Protein AF-A0A966ING3-F1 (afdb_monomer)

Solvent-accessible surface area (backbone atoms only — not comparable to full-atom values): 6377 Å² total; per-residue (Å²): 131,86,80,74,71,74,89,75,81,67,55,87,42,89,89,28,26,42,13,32,26,84,93,17,71,35,79,76,38,53,77,70,71,58,54,69,62,31,27,43,47,22,48,73,88,39,77,47,66,75,33,59,51,55,51,51,49,56,41,60,77,47,71,60,98,79,40,70,47,43,36,32,33,29,51,96,93,41,68,48,79,46,80,41,72,64,71,85,76,51,39,66,46,73,38,50,70,67,57,33,51,54,49,60,74,68,104

Mean predicted aligned error: 6.73 Å

Sequence (107 aa):
MESALPAVEDFDQNGLLLKIATNGLSIPDYVKKLQEADILVAIDGQVYRDGPAKLRDMFLSKQGEEAKWLLTLWRDGQVFDIIITMPIESKFGLATEQETEWAMEEF

Secondary structure (DSSP, 8-state):
----PPPP-----TTPPEEEPTT---HHHHHTT--TT-EEEEETTEE--S-HHHHHHHHHHT-STT--EEEEEEETTEEEEEEESS-----EEEPPHHHHHHHHH--

Foldseek 3Di:
DPPPQPDADWDQQVLFWKFQADVQADPVVVVQVDDGRKTFQDKPPHGDRPTPVVLVVVQVVPPDPDDWIWTWIDDPLDIDITIDPHRGSGHIDTDDPVVRVSSVVND

Nearest PDB structures (foldseek):
  3wkm-assembly1_A  TM=6.576E-01  e=8.475E-03  Aquifex aeolicus VF5
  4o06-assembly1_A  TM=5.406E-01  e=7.095E-03  Saccharomyces cerevisiae S288C
  6icf-assembly1_A  TM=5.695E-01  e=1.283E-02  Aquifex aeolicus VF5
  6akq-assembly1_A  TM=6.623E-01  e=6.353E-02  Aquifex aeolicus VF5
  6al0-assembly1_A  TM=5.272E-01  e=3.513E-02  Aquifex aeolicus VF5

Structure (mmCIF, N/CA/C/O backbone):
data_AF-A0A966ING3-F1
#
_entry.id   AF-A0A966ING3-F1
#
loop_
_atom_site.group_PDB
_atom_site.id
_atom_site.type_symbol
_atom_site.label_atom_id
_atom_site.label_alt_id
_atom_site.label_comp_id
_atom_site.label_asym_id
_atom_site.label_entity_id
_atom_site.label_seq_id
_atom_site.pdbx_PDB_ins_code
_atom_site.Cartn_x
_atom_site.Cartn_y
_atom_site.Cartn_z
_atom_site.occupancy
_atom_site.B_iso_or_equiv
_atom_site.auth_seq_id
_atom_site.auth_comp_id
_atom_site.auth_asym_id
_atom_site.auth_atom_id
_atom_site.pdbx_PDB_model_num
ATOM 1 N N . MET A 1 1 ? 1.858 -2.476 28.285 1.00 38.12 1 MET A N 1
ATOM 2 C CA . MET A 1 1 ? 3.066 -2.591 27.447 1.00 38.12 1 MET A CA 1
ATOM 3 C C . MET A 1 1 ? 2.716 -1.924 26.140 1.00 38.12 1 MET A C 1
ATOM 5 O O . MET A 1 1 ? 1.800 -2.394 25.483 1.00 38.12 1 MET A O 1
ATOM 9 N N . GLU A 1 2 ? 3.337 -0.789 25.843 1.00 43.00 2 GLU A N 1
ATOM 10 C CA . GLU A 1 2 ? 3.165 -0.110 24.560 1.00 43.00 2 GLU A CA 1
ATOM 11 C C . GLU A 1 2 ? 3.707 -1.051 23.481 1.00 43.00 2 GLU A C 1
ATOM 13 O O . GLU A 1 2 ? 4.905 -1.342 23.472 1.00 43.00 2 GLU A O 1
ATOM 18 N N . SER A 1 3 ? 2.844 -1.623 22.638 1.00 42.66 3 SER A N 1
ATOM 19 C CA . SER A 1 3 ? 3.319 -2.366 21.473 1.00 42.66 3 SER A CA 1
ATOM 20 C C . SER A 1 3 ? 3.864 -1.336 20.489 1.00 42.66 3 SER A C 1
ATOM 22 O O . SER A 1 3 ? 3.136 -0.803 19.653 1.00 42.66 3 SER A O 1
ATOM 24 N N . ALA A 1 4 ? 5.138 -0.985 20.638 1.00 56.28 4 ALA A N 1
ATOM 25 C CA . ALA A 1 4 ? 5.832 -0.195 19.643 1.00 56.28 4 ALA A CA 1
ATOM 26 C C . ALA A 1 4 ? 5.862 -1.027 18.356 1.00 56.28 4 ALA A C 1
ATOM 28 O O . ALA A 1 4 ? 6.615 -1.996 18.257 1.00 56.28 4 ALA A O 1
ATOM 29 N N . LEU A 1 5 ? 4.992 -0.679 17.403 1.00 56.91 5 LEU A N 1
ATOM 30 C CA . LEU A 1 5 ? 5.038 -1.222 16.049 1.00 56.91 5 LEU A CA 1
ATOM 31 C C . LEU A 1 5 ? 6.483 -1.130 15.534 1.00 56.91 5 LEU A C 1
ATOM 33 O O . LEU A 1 5 ? 7.137 -0.103 15.786 1.00 56.91 5 LEU A O 1
ATOM 37 N N . PRO A 1 6 ? 6.983 -2.159 14.825 1.00 61.81 6 PRO A N 1
ATOM 38 C CA . PRO A 1 6 ? 8.354 -2.179 14.326 1.00 61.81 6 PRO A CA 1
ATOM 39 C C . PRO A 1 6 ? 8.665 -0.903 13.535 1.00 61.81 6 PRO A C 1
ATOM 41 O O . PRO A 1 6 ? 7.770 -0.281 12.959 1.00 61.81 6 PRO A O 1
ATOM 44 N N . ALA A 1 7 ? 9.926 -0.469 13.546 1.00 65.75 7 ALA A N 1
ATOM 45 C CA . ALA A 1 7 ? 10.350 0.693 12.768 1.00 65.75 7 ALA A CA 1
ATOM 46 C C . ALA A 1 7 ? 9.982 0.485 11.287 1.00 65.75 7 ALA A C 1
ATOM 48 O O . ALA A 1 7 ? 10.267 -0.572 10.723 1.00 65.75 7 ALA A O 1
ATOM 49 N N . VAL A 1 8 ? 9.313 1.476 10.694 1.00 72.06 8 VAL A N 1
ATOM 50 C CA . VAL A 1 8 ? 8.974 1.483 9.267 1.00 72.06 8 VAL A CA 1
ATOM 51 C C . VAL A 1 8 ? 10.110 2.185 8.537 1.00 72.06 8 VAL A C 1
ATOM 53 O O . VAL A 1 8 ? 10.495 3.286 8.926 1.00 72.06 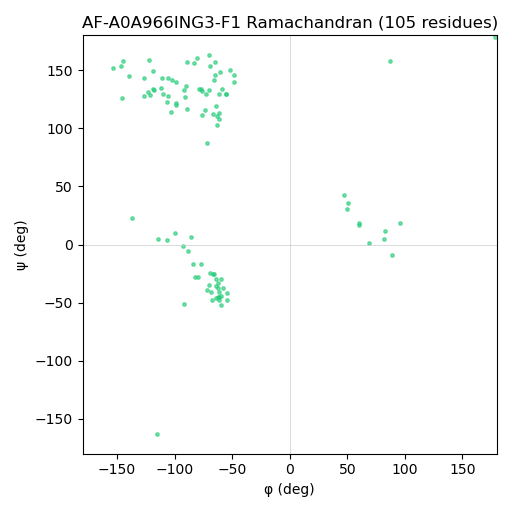8 VAL A O 1
ATOM 56 N N . GLU A 1 9 ? 10.663 1.535 7.516 1.00 75.25 9 GLU A N 1
ATOM 57 C CA . GLU A 1 9 ? 11.601 2.180 6.600 1.00 75.25 9 GLU A CA 1
ATOM 58 C C . GLU A 1 9 ? 10.811 3.126 5.700 1.00 75.25 9 GLU A C 1
ATOM 60 O O . GLU A 1 9 ? 9.937 2.680 4.959 1.00 75.25 9 GLU A O 1
ATOM 65 N N . ASP A 1 10 ? 11.084 4.425 5.814 1.00 81.81 10 ASP A N 1
ATOM 66 C CA . ASP A 1 10 ? 10.454 5.446 4.982 1.00 81.81 10 ASP A CA 1
ATOM 67 C C . ASP A 1 10 ? 11.267 5.695 3.713 1.00 81.81 10 ASP A C 1
ATOM 69 O O . ASP A 1 10 ? 12.498 5.773 3.758 1.00 81.81 10 ASP A O 1
ATOM 73 N N . PHE A 1 11 ? 10.577 5.808 2.582 1.00 83.06 11 PHE A N 1
ATOM 74 C CA . PHE A 1 11 ? 11.193 6.001 1.274 1.00 83.06 11 PHE A CA 1
ATOM 75 C C . PHE A 1 11 ? 10.254 6.728 0.309 1.00 83.06 11 PHE A C 1
ATOM 77 O O . PHE A 1 11 ? 9.030 6.618 0.403 1.00 83.06 11 PHE A O 1
ATOM 84 N N . ASP A 1 12 ? 10.845 7.450 -0.647 1.00 78.25 12 ASP A N 1
ATOM 85 C CA . ASP A 1 12 ? 10.103 8.050 -1.756 1.00 78.25 12 ASP A CA 1
ATOM 86 C C . ASP A 1 12 ? 9.609 6.949 -2.700 1.00 78.25 12 ASP A C 1
ATOM 88 O O . ASP A 1 12 ? 10.352 6.042 -3.086 1.00 78.25 12 ASP A O 1
ATOM 92 N N . GLN A 1 13 ? 8.338 7.039 -3.072 1.00 83.00 13 GLN A N 1
ATOM 93 C CA . GLN A 1 13 ? 7.710 6.128 -4.008 1.00 83.00 13 GLN A CA 1
ATOM 94 C C . GLN A 1 13 ? 8.091 6.412 -5.468 1.00 83.00 13 GLN A C 1
ATOM 96 O O . GLN A 1 13 ? 7.894 5.541 -6.307 1.00 83.00 13 GLN A O 1
ATOM 101 N N . ASN A 1 14 ? 8.639 7.588 -5.801 1.00 84.00 14 ASN A N 1
ATOM 102 C CA . ASN A 1 14 ? 9.025 7.990 -7.162 1.00 84.00 14 ASN A CA 1
ATOM 103 C C . ASN A 1 14 ? 7.915 7.756 -8.213 1.00 84.00 14 ASN A C 1
ATOM 105 O O . ASN A 1 14 ? 8.189 7.482 -9.377 1.00 84.00 14 ASN A O 1
ATOM 109 N N . GLY A 1 15 ? 6.646 7.839 -7.797 1.00 83.50 15 GLY A N 1
ATOM 110 C CA . GLY A 1 15 ? 5.474 7.555 -8.636 1.00 83.50 15 GLY A CA 1
ATOM 111 C C . GLY A 1 15 ? 5.003 6.092 -8.654 1.00 83.50 15 GLY A C 1
ATOM 112 O O . GLY A 1 15 ? 3.902 5.836 -9.139 1.00 83.50 15 GLY A O 1
ATOM 113 N N . LEU A 1 16 ? 5.773 5.161 -8.084 1.00 91.25 16 LEU A N 1
ATOM 114 C CA . LEU A 1 16 ? 5.458 3.732 -7.972 1.00 91.25 16 LEU A CA 1
ATOM 115 C C . LEU A 1 16 ? 4.510 3.441 -6.802 1.00 91.25 16 LEU A C 1
ATOM 117 O O . LEU A 1 16 ? 4.374 4.234 -5.871 1.00 91.25 16 LEU A O 1
ATOM 121 N N . LEU A 1 17 ? 3.848 2.287 -6.828 1.00 92.69 17 LEU A N 1
ATOM 122 C CA . LEU A 1 17 ? 2.958 1.853 -5.746 1.00 92.69 17 LEU A CA 1
ATOM 123 C C . LEU A 1 17 ? 3.700 1.049 -4.667 1.00 92.69 17 LEU A C 1
ATOM 125 O O . LEU A 1 17 ? 4.763 0.472 -4.912 1.00 92.69 17 LEU A O 1
ATOM 129 N N . LEU A 1 18 ? 3.135 1.009 -3.456 1.00 91.94 18 LEU A N 1
ATOM 130 C CA . LEU A 1 18 ? 3.679 0.198 -2.366 1.00 91.94 18 LEU A CA 1
ATOM 131 C C . LEU A 1 18 ? 3.328 -1.271 -2.585 1.00 91.94 18 LEU A C 1
ATOM 133 O O . LEU A 1 18 ? 2.168 -1.603 -2.806 1.00 91.94 18 LEU A O 1
ATOM 137 N N . LYS A 1 19 ? 4.314 -2.156 -2.456 1.00 91.25 19 LYS A N 1
ATOM 138 C CA . LYS A 1 19 ? 4.146 -3.607 -2.598 1.00 91.25 19 LYS A CA 1
ATOM 139 C C . LYS A 1 19 ? 4.504 -4.311 -1.299 1.00 91.25 19 LYS A C 1
ATOM 141 O O . LYS A 1 19 ? 5.548 -4.019 -0.719 1.00 91.25 19 LYS A O 1
ATOM 146 N N . ILE A 1 20 ? 3.679 -5.247 -0.837 1.00 87.50 20 ILE A N 1
ATOM 147 C CA . ILE A 1 20 ? 3.994 -6.058 0.344 1.00 87.50 20 ILE A CA 1
ATOM 148 C C . ILE A 1 20 ? 5.232 -6.908 0.036 1.00 87.50 20 ILE A C 1
ATOM 150 O O . ILE A 1 20 ? 5.234 -7.717 -0.895 1.00 87.50 20 ILE A O 1
ATOM 154 N N . ALA A 1 21 ? 6.301 -6.702 0.807 1.00 80.06 21 ALA A N 1
ATOM 155 C CA . ALA A 1 21 ? 7.576 -7.376 0.598 1.00 80.06 21 ALA A CA 1
ATOM 156 C C . ALA A 1 21 ? 7.490 -8.876 0.929 1.00 80.06 21 ALA A C 1
ATOM 158 O O . ALA A 1 21 ? 6.711 -9.300 1.783 1.00 80.06 21 ALA A O 1
ATOM 159 N 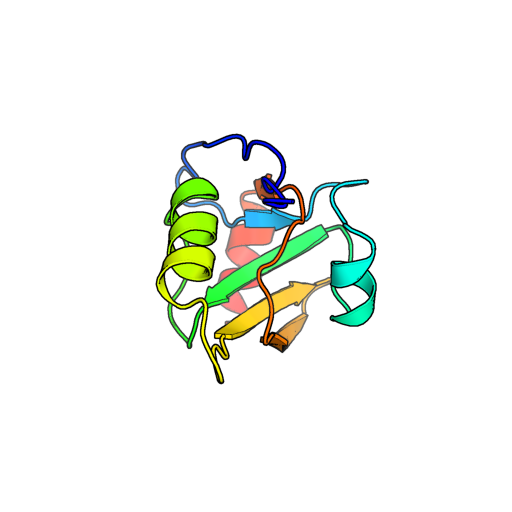N . THR A 1 22 ? 8.345 -9.679 0.297 1.00 66.31 22 THR A N 1
ATOM 160 C CA . THR A 1 22 ? 8.548 -11.095 0.643 1.00 66.31 22 THR A CA 1
ATOM 161 C C . THR A 1 22 ? 9.070 -11.208 2.081 1.00 66.31 22 THR A C 1
ATOM 163 O O . THR A 1 22 ? 10.018 -10.511 2.448 1.00 66.31 22 THR A O 1
ATOM 166 N N . ASN A 1 23 ? 8.455 -12.054 2.914 1.00 63.84 23 ASN A N 1
ATOM 167 C CA . ASN A 1 23 ? 8.601 -12.094 4.380 1.00 63.84 23 ASN A CA 1
ATOM 168 C C . ASN A 1 23 ? 8.188 -10.797 5.103 1.00 63.84 23 ASN A C 1
ATOM 170 O O . ASN A 1 23 ? 8.564 -10.567 6.255 1.00 63.84 23 ASN A O 1
ATOM 174 N N . GLY A 1 24 ? 7.445 -9.928 4.421 1.00 59.69 24 GLY A N 1
ATOM 175 C CA . GLY A 1 24 ? 6.944 -8.673 4.959 1.00 59.69 24 GLY A CA 1
ATOM 176 C C . GLY A 1 24 ? 5.648 -8.832 5.737 1.00 59.69 24 GLY A C 1
ATOM 177 O O . GLY A 1 24 ? 5.335 -7.936 6.505 1.00 59.69 24 GLY A O 1
ATOM 178 N N . LEU A 1 25 ? 4.920 -9.943 5.583 1.00 64.50 25 LEU A N 1
ATOM 179 C CA . LEU A 1 25 ? 3.641 -10.174 6.255 1.00 64.50 25 LEU A CA 1
ATOM 180 C C . LEU A 1 25 ? 3.809 -10.454 7.749 1.00 64.50 25 LEU A C 1
ATOM 182 O O . LEU A 1 25 ? 4.538 -11.357 8.165 1.00 64.50 25 LEU A O 1
ATOM 186 N N . SER A 1 26 ? 3.039 -9.731 8.556 1.00 64.56 26 SER A N 1
ATOM 187 C CA . SER A 1 26 ? 2.840 -10.052 9.966 1.00 64.56 26 SER A CA 1
ATOM 188 C C . SER A 1 26 ? 1.743 -11.122 10.133 1.00 64.56 26 SER A C 1
ATOM 190 O O . SER A 1 26 ? 0.861 -11.269 9.284 1.00 64.56 26 SER A O 1
ATOM 192 N N . ILE A 1 27 ? 1.748 -11.871 11.244 1.00 61.19 27 ILE A N 1
ATOM 193 C CA . ILE A 1 27 ? 0.681 -12.848 11.562 1.00 61.19 27 ILE A CA 1
ATOM 194 C C . ILE A 1 27 ? -0.726 -12.202 11.542 1.00 61.19 27 ILE A C 1
ATOM 196 O O . ILE A 1 27 ? -1.642 -12.811 10.984 1.00 61.19 27 ILE A O 1
ATOM 200 N N . PRO A 1 28 ? -0.935 -10.979 12.077 1.00 61.81 28 PRO A N 1
ATOM 201 C CA . PRO A 1 28 ? -2.208 -10.267 11.944 1.00 61.81 28 PRO A CA 1
ATOM 202 C C . PRO A 1 28 ? -2.647 -9.983 10.499 1.00 61.81 28 PRO A C 1
ATOM 204 O O . PRO A 1 28 ? -3.847 -9.923 10.232 1.00 61.81 28 PRO A O 1
ATOM 207 N N . ASP A 1 29 ? -1.711 -9.814 9.563 1.00 63.50 29 ASP A N 1
ATOM 208 C CA . ASP A 1 29 ? -2.018 -9.471 8.169 1.00 63.50 29 ASP A CA 1
ATOM 209 C C . ASP A 1 29 ? -2.471 -10.686 7.347 1.00 63.50 29 ASP A C 1
ATOM 211 O O . ASP A 1 29 ? -3.341 -10.550 6.484 1.00 63.50 29 ASP A O 1
ATOM 215 N N . TYR A 1 30 ? -2.025 -11.897 7.704 1.00 60.25 30 TYR A N 1
ATOM 216 C CA . TYR A 1 30 ? -2.585 -13.142 7.153 1.00 60.25 30 TYR A CA 1
ATOM 217 C C . TYR A 1 30 ? -4.095 -13.262 7.404 1.00 60.25 30 TYR A C 1
ATOM 219 O O . TYR A 1 30 ? -4.848 -13.711 6.538 1.00 60.25 30 TYR A O 1
ATOM 227 N N . VAL A 1 31 ? -4.569 -12.815 8.572 1.00 60.22 31 VAL A N 1
ATOM 228 C CA . VAL A 1 31 ? -6.001 -12.830 8.926 1.00 60.22 31 VAL A CA 1
ATOM 229 C C . VAL A 1 31 ? -6.805 -11.859 8.049 1.00 60.22 31 VAL A C 1
ATOM 231 O O . VAL A 1 31 ? -7.988 -12.088 7.796 1.00 60.22 31 VAL A O 1
ATOM 234 N N . LYS A 1 32 ? -6.156 -10.819 7.511 1.00 68.62 32 LYS A N 1
ATOM 235 C CA . LYS A 1 32 ? -6.745 -9.832 6.591 1.00 68.62 32 LYS A CA 1
ATOM 236 C C . LYS A 1 32 ? -6.711 -10.286 5.123 1.00 68.62 32 LYS A C 1
ATOM 238 O O . LYS A 1 32 ? -7.091 -9.513 4.252 1.00 68.62 32 LYS A O 1
ATOM 243 N N . LYS A 1 33 ? -6.291 -11.532 4.847 1.00 78.06 33 LYS A N 1
ATOM 244 C CA . LYS A 1 33 ? -6.130 -12.124 3.500 1.00 78.06 33 LYS A CA 1
ATOM 245 C C . LYS A 1 33 ? -5.124 -11.395 2.595 1.00 78.06 33 LYS A C 1
ATOM 247 O O . LYS A 1 33 ? -5.134 -11.605 1.376 1.00 78.06 33 LYS A O 1
ATOM 252 N N . LEU A 1 34 ? -4.255 -10.584 3.196 1.00 82.69 34 LEU A N 1
ATOM 253 C CA . LEU A 1 34 ? -3.111 -10.000 2.513 1.00 82.69 34 LEU A CA 1
ATOM 254 C C . LEU A 1 34 ? -2.134 -11.111 2.125 1.00 82.69 34 LEU A C 1
ATOM 256 O O . LEU A 1 34 ? -1.947 -12.078 2.868 1.00 82.69 34 LEU A O 1
ATOM 260 N N . GLN A 1 35 ? -1.535 -10.973 0.951 1.00 81.69 35 GLN A N 1
ATOM 261 C CA . GLN A 1 35 ? -0.488 -11.849 0.449 1.00 81.69 35 GLN A CA 1
ATOM 262 C C . GLN A 1 35 ? 0.764 -11.040 0.135 1.00 81.69 35 GLN A C 1
ATOM 264 O O . GLN A 1 35 ? 0.736 -9.822 -0.046 1.00 81.69 35 GLN A O 1
ATOM 269 N N . GLU A 1 36 ? 1.894 -11.738 0.103 1.00 82.88 36 GLU A N 1
ATOM 270 C CA . GLU A 1 36 ? 3.119 -11.154 -0.419 1.00 82.88 36 GLU A CA 1
ATOM 271 C C . GLU A 1 36 ? 2.890 -10.762 -1.874 1.00 82.88 36 GLU A C 1
ATOM 273 O O . GLU A 1 36 ? 2.122 -11.413 -2.580 1.00 82.88 36 GLU A O 1
ATOM 278 N N . ALA A 1 37 ? 3.570 -9.708 -2.313 1.00 86.19 37 ALA A N 1
ATOM 279 C CA . ALA A 1 37 ? 3.396 -9.115 -3.630 1.00 86.19 37 ALA A CA 1
ATOM 280 C C . ALA A 1 37 ? 2.059 -8.399 -3.888 1.00 86.19 37 ALA A C 1
ATOM 282 O O . ALA A 1 37 ? 1.933 -7.817 -4.963 1.00 86.19 37 ALA A O 1
ATOM 283 N N . ASP A 1 38 ? 1.139 -8.331 -2.919 1.00 90.44 38 ASP A N 1
ATOM 284 C CA . ASP A 1 38 ? -0.006 -7.420 -3.014 1.00 90.44 38 ASP A CA 1
ATOM 285 C C . ASP A 1 38 ? 0.477 -5.979 -3.151 1.00 90.44 38 ASP A C 1
ATOM 287 O O . ASP A 1 38 ? 1.347 -5.524 -2.400 1.00 90.44 38 ASP A O 1
ATOM 291 N N . ILE A 1 39 ? -0.113 -5.253 -4.094 1.00 93.62 39 ILE A N 1
ATOM 292 C CA . ILE A 1 39 ? 0.222 -3.859 -4.365 1.00 93.62 39 ILE A CA 1
ATOM 293 C C . ILE A 1 39 ? -0.904 -2.979 -3.846 1.00 93.62 39 ILE A C 1
ATOM 295 O O . ILE A 1 39 ? -2.050 -3.131 -4.255 1.00 93.62 39 ILE A O 1
ATOM 299 N N . LEU A 1 40 ? -0.580 -2.049 -2.952 1.00 93.88 40 LEU A N 1
ATOM 300 C CA . LEU A 1 40 ? -1.514 -1.047 -2.463 1.00 93.88 40 LEU A CA 1
ATOM 301 C C . LEU A 1 40 ? -1.708 0.036 -3.518 1.00 93.88 40 LEU A C 1
ATOM 303 O O . LEU A 1 40 ? -0.803 0.828 -3.779 1.00 93.88 40 LEU A O 1
ATOM 307 N N . VAL A 1 41 ? -2.910 0.066 -4.089 1.00 94.50 41 VAL A N 1
ATOM 308 C CA . VAL A 1 41 ? -3.300 1.021 -5.126 1.00 94.50 41 VAL A CA 1
ATOM 309 C C . VAL A 1 41 ? -3.941 2.247 -4.500 1.00 94.50 41 VAL A C 1
ATOM 311 O O . VAL A 1 41 ? -3.515 3.368 -4.773 1.00 94.50 41 VAL A O 1
ATOM 314 N N . ALA A 1 42 ? -4.937 2.047 -3.634 1.00 94.88 42 ALA A N 1
ATOM 315 C CA . ALA A 1 42 ? -5.714 3.134 -3.055 1.00 94.88 42 ALA A CA 1
ATOM 316 C C . ALA A 1 42 ? -6.135 2.873 -1.604 1.00 94.88 42 ALA A C 1
ATOM 318 O O . ALA A 1 42 ? -6.212 1.732 -1.143 1.00 94.88 42 ALA A O 1
ATOM 319 N N . ILE A 1 43 ? -6.431 3.961 -0.895 1.00 91.69 43 ILE A N 1
ATOM 320 C CA . ILE A 1 43 ? -7.030 3.959 0.441 1.00 91.69 43 ILE A CA 1
ATOM 321 C C . ILE A 1 43 ? -8.272 4.839 0.401 1.00 91.69 43 ILE A C 1
ATOM 323 O O . ILE A 1 43 ? -8.208 5.978 -0.057 1.00 91.69 43 ILE A O 1
ATOM 327 N N . ASP A 1 44 ? -9.402 4.307 0.862 1.00 90.69 44 ASP A N 1
ATOM 328 C CA . ASP A 1 44 ? -10.705 4.978 0.863 1.00 90.69 44 ASP A CA 1
ATOM 329 C C . ASP A 1 44 ? -11.065 5.565 -0.527 1.00 90.69 44 ASP A C 1
ATOM 331 O O . ASP A 1 44 ? -11.668 6.633 -0.642 1.00 90.69 44 ASP A O 1
ATOM 335 N N . GLY A 1 45 ? -10.671 4.861 -1.599 1.00 90.56 45 GLY A N 1
ATOM 336 C CA . GLY A 1 45 ? -10.911 5.243 -2.996 1.00 90.56 45 GLY A CA 1
ATOM 337 C C . GLY A 1 45 ? -9.927 6.264 -3.583 1.00 90.56 45 GLY A C 1
ATOM 338 O O . GLY A 1 45 ? -10.119 6.700 -4.716 1.00 90.56 45 GLY A O 1
ATOM 339 N N . GLN A 1 46 ? -8.879 6.659 -2.853 1.00 93.06 46 GLN A N 1
ATOM 340 C CA . GLN A 1 46 ? -7.847 7.582 -3.341 1.00 93.06 46 GLN A CA 1
ATOM 341 C C . GLN A 1 46 ? -6.512 6.874 -3.555 1.00 93.06 46 GLN A C 1
ATOM 343 O O . GLN A 1 46 ? -6.016 6.207 -2.647 1.00 93.06 46 GLN A O 1
ATOM 348 N N . VAL A 1 47 ? -5.917 7.053 -4.740 1.00 92.75 47 VAL A N 1
ATOM 349 C CA . VAL A 1 47 ? -4.615 6.465 -5.095 1.00 92.75 47 VAL A CA 1
ATOM 350 C C . VAL A 1 47 ? -3.558 6.853 -4.066 1.00 92.75 47 VAL A C 1
ATOM 352 O O . VAL A 1 47 ? -3.386 8.032 -3.753 1.00 92.75 47 VAL A O 1
ATOM 355 N N . TYR A 1 48 ? -2.830 5.861 -3.563 1.00 91.69 48 TYR A N 1
ATOM 356 C CA . TYR A 1 48 ? -1.905 6.033 -2.455 1.00 91.69 48 TYR A CA 1
ATOM 357 C C . TYR A 1 48 ? -0.442 6.083 -2.914 1.00 91.69 48 TYR A C 1
ATOM 359 O O . TYR A 1 48 ? 0.116 5.093 -3.389 1.00 91.69 48 TYR A O 1
ATOM 367 N N . ARG A 1 49 ? 0.202 7.245 -2.746 1.00 89.94 49 ARG A N 1
ATOM 368 C CA . ARG A 1 49 ? 1.616 7.484 -3.119 1.00 89.94 49 ARG A CA 1
ATOM 369 C C . ARG A 1 49 ? 2.4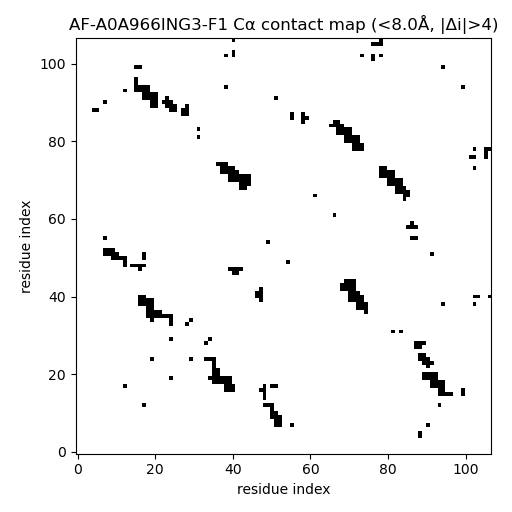05 8.267 -2.069 1.00 89.94 49 ARG A C 1
ATOM 371 O O . ARG A 1 49 ? 3.378 8.947 -2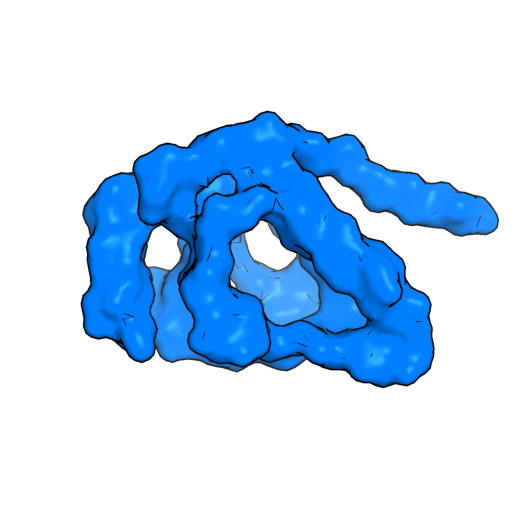.377 1.00 89.94 49 ARG A O 1
ATOM 378 N N . ASP A 1 50 ? 1.931 8.216 -0.834 1.00 87.69 50 ASP A N 1
ATOM 379 C CA . ASP A 1 50 ? 2.371 9.087 0.253 1.00 87.69 50 ASP A CA 1
ATOM 380 C C . ASP A 1 50 ? 3.520 8.508 1.104 1.00 87.69 50 ASP A C 1
ATOM 382 O O . ASP A 1 50 ? 4.023 9.180 2.003 1.00 87.69 50 ASP A O 1
ATOM 386 N N . GLY A 1 51 ? 3.969 7.294 0.801 1.00 87.19 51 GLY A N 1
ATOM 387 C CA . GLY A 1 51 ? 5.064 6.604 1.474 1.00 87.19 51 GLY A CA 1
ATOM 388 C C . GLY A 1 51 ? 4.615 5.812 2.707 1.00 87.19 51 GLY A C 1
ATOM 389 O O . GLY A 1 51 ? 3.573 6.078 3.308 1.00 87.19 51 GLY A O 1
ATOM 390 N N . PRO A 1 52 ? 5.394 4.811 3.134 1.00 86.19 52 PRO A N 1
ATOM 391 C CA . PRO A 1 52 ? 4.995 3.916 4.217 1.00 86.19 52 PRO A CA 1
ATOM 392 C C . PRO A 1 52 ? 4.952 4.602 5.600 1.00 86.19 52 PRO A C 1
ATOM 394 O O . PRO A 1 52 ? 4.185 4.161 6.461 1.00 86.19 52 PRO A O 1
ATOM 397 N N . ALA A 1 53 ? 5.693 5.698 5.839 1.00 85.88 53 ALA A N 1
ATOM 398 C CA . ALA A 1 53 ? 5.581 6.448 7.098 1.00 85.88 53 ALA A CA 1
ATOM 399 C C . ALA A 1 53 ? 4.220 7.139 7.248 1.00 85.88 53 ALA A C 1
ATOM 401 O O . ALA A 1 53 ? 3.553 6.967 8.270 1.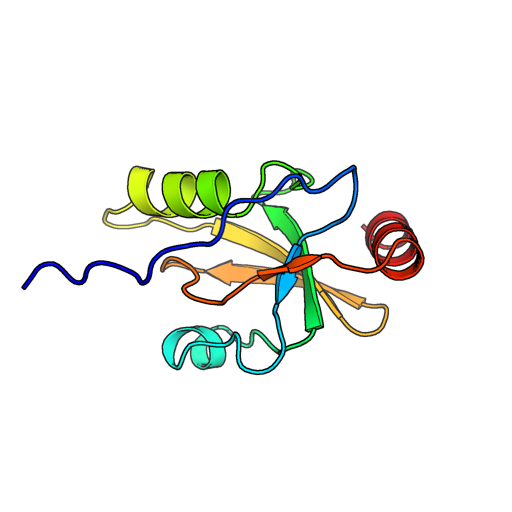00 85.88 53 ALA A O 1
ATOM 402 N N . LYS A 1 54 ? 3.749 7.843 6.208 1.00 87.56 54 LYS A N 1
ATOM 403 C CA . LYS A 1 54 ? 2.416 8.465 6.228 1.00 87.56 54 LYS A CA 1
ATOM 404 C C . LYS A 1 54 ? 1.303 7.427 6.349 1.00 87.56 54 LYS A C 1
ATOM 406 O O . LYS A 1 54 ? 0.283 7.703 6.977 1.00 87.56 54 LYS A O 1
ATOM 411 N N . LEU A 1 55 ? 1.491 6.233 5.782 1.00 86.75 55 LEU A N 1
ATOM 412 C CA . LEU A 1 55 ? 0.537 5.128 5.898 1.00 86.75 55 LEU A CA 1
ATOM 413 C C . LEU A 1 55 ? 0.377 4.722 7.364 1.00 86.75 55 LEU A C 1
ATOM 415 O O . LEU A 1 55 ? -0.736 4.615 7.882 1.00 86.75 55 LEU A O 1
ATOM 419 N N . ARG A 1 56 ? 1.506 4.556 8.058 1.00 83.88 56 ARG A N 1
ATOM 420 C CA . ARG A 1 56 ? 1.534 4.262 9.490 1.00 83.88 56 ARG A CA 1
ATOM 421 C C . ARG A 1 56 ? 0.901 5.382 10.313 1.00 83.88 56 ARG A C 1
ATOM 423 O O . ARG A 1 56 ? 0.092 5.088 11.191 1.00 83.88 56 ARG A O 1
ATOM 430 N N . ASP A 1 57 ? 1.221 6.638 10.028 1.00 84.88 57 ASP A N 1
ATOM 431 C CA . ASP A 1 57 ? 0.646 7.781 10.746 1.00 84.88 57 ASP A CA 1
ATOM 432 C C . ASP A 1 57 ? -0.876 7.866 10.554 1.00 84.88 57 ASP A C 1
ATOM 434 O O . ASP A 1 57 ? -1.620 8.140 11.499 1.00 84.88 57 ASP A O 1
ATOM 438 N N . MET A 1 58 ? -1.372 7.547 9.355 1.00 84.56 58 MET A N 1
ATOM 439 C CA . MET A 1 58 ? -2.806 7.444 9.078 1.00 84.56 58 MET A CA 1
ATOM 440 C C . MET A 1 58 ? -3.471 6.354 9.926 1.00 84.56 58 MET A C 1
ATOM 442 O O . MET A 1 58 ? -4.566 6.561 10.455 1.00 84.56 58 MET A O 1
ATOM 446 N N . PHE A 1 59 ? -2.810 5.208 10.094 1.00 83.25 59 PHE A N 1
ATOM 447 C CA . PHE A 1 59 ? -3.325 4.135 10.934 1.00 83.25 59 PHE A CA 1
ATOM 448 C C . PHE A 1 59 ? -3.334 4.499 12.422 1.00 83.25 59 PHE A C 1
ATOM 450 O O . PHE A 1 59 ? -4.305 4.204 13.118 1.00 83.25 59 PHE A O 1
ATOM 457 N N . LEU A 1 60 ? -2.281 5.159 12.909 1.00 80.06 60 LEU A N 1
ATOM 458 C CA . LEU A 1 60 ? -2.155 5.568 14.309 1.00 80.06 60 LEU A CA 1
ATOM 459 C C . LEU A 1 60 ? -3.098 6.725 14.669 1.00 80.06 60 LEU A C 1
ATOM 461 O O . LEU A 1 60 ? -3.702 6.707 15.737 1.00 80.06 60 LEU A O 1
ATOM 465 N N . SER A 1 61 ? -3.275 7.702 13.776 1.00 78.44 61 SER A N 1
ATOM 466 C CA . SER A 1 61 ? -4.130 8.879 14.017 1.00 78.44 61 SER A CA 1
ATOM 467 C C . SER A 1 61 ? -5.617 8.550 14.143 1.00 78.44 61 SER A C 1
ATOM 469 O O . SER A 1 61 ? -6.349 9.286 14.802 1.00 78.44 61 SER A O 1
ATOM 471 N N . LYS A 1 62 ? -6.069 7.443 13.545 1.00 71.44 62 LYS A N 1
ATOM 472 C CA . LYS A 1 62 ? -7.450 6.964 13.662 1.00 71.44 62 LYS A CA 1
ATOM 473 C C . LYS A 1 62 ? -7.618 5.831 14.689 1.00 71.44 62 LYS A C 1
ATOM 475 O O . LYS A 1 62 ? -8.694 5.249 14.723 1.00 71.44 62 LYS A O 1
ATOM 480 N N . GLN A 1 63 ? -6.624 5.496 15.527 1.00 62.69 63 GLN A N 1
ATOM 481 C CA . GLN A 1 63 ? -6.796 4.449 16.552 1.00 62.69 63 GLN A CA 1
ATOM 482 C C . GLN A 1 63 ? -7.906 4.818 17.559 1.00 62.69 63 GLN A C 1
ATOM 484 O O . GLN A 1 63 ? -7.774 5.756 18.340 1.00 62.69 63 GLN A O 1
ATOM 489 N N . GLY A 1 64 ? -9.001 4.051 17.537 1.00 65.00 64 GLY A N 1
ATOM 490 C CA . GLY A 1 64 ? -10.192 4.213 18.374 1.00 65.00 64 GLY A CA 1
ATOM 491 C C . GLY A 1 64 ? -11.263 3.171 18.026 1.00 65.00 64 GLY A C 1
ATOM 492 O O . GLY A 1 64 ? -11.067 2.346 17.129 1.00 65.00 64 GLY A O 1
ATOM 493 N N . GLU A 1 65 ? -12.393 3.183 18.737 1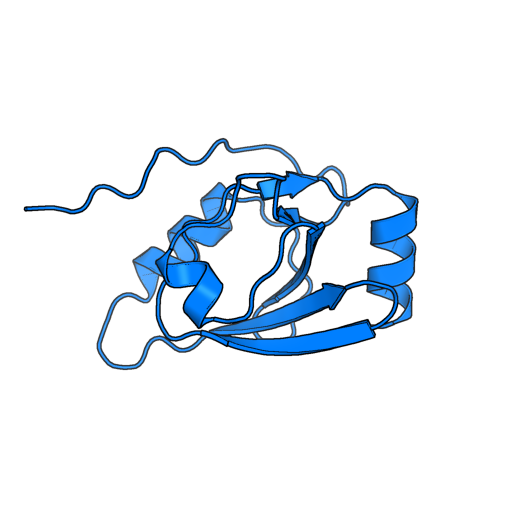.00 55.00 65 GLU A N 1
ATOM 494 C CA . GLU A 1 65 ? -13.523 2.297 18.434 1.00 55.00 65 GLU A CA 1
ATOM 495 C C . GLU A 1 65 ? -14.112 2.702 17.069 1.00 55.00 65 GLU A C 1
ATOM 497 O O . GLU A 1 65 ? -14.649 3.793 16.931 1.00 55.00 65 GLU A O 1
ATOM 502 N N . GLU A 1 66 ? -13.969 1.830 16.063 1.00 63.41 66 GLU A N 1
ATOM 503 C CA . GLU A 1 66 ? -14.476 1.949 14.676 1.00 63.41 66 GLU A CA 1
ATOM 504 C C . GLU A 1 66 ? -13.543 2.499 13.583 1.00 63.41 66 GLU A C 1
ATOM 506 O O . GLU A 1 66 ? -14.009 2.828 12.490 1.00 63.41 66 GLU A O 1
ATOM 511 N N . ALA A 1 67 ? -12.225 2.507 13.781 1.00 72.38 67 ALA A N 1
ATOM 512 C CA . ALA A 1 67 ? -11.312 2.767 12.665 1.00 72.38 67 ALA A CA 1
ATOM 513 C C . ALA A 1 67 ? -11.468 1.684 11.578 1.00 72.38 67 ALA A C 1
ATOM 515 O O . ALA A 1 67 ? -11.093 0.531 11.786 1.00 72.38 67 ALA A O 1
ATOM 516 N N . LYS A 1 68 ? -12.059 2.038 10.433 1.00 84.00 68 LYS A N 1
ATOM 517 C CA . LYS A 1 68 ? -12.175 1.178 9.251 1.00 84.00 68 LYS A CA 1
ATOM 518 C C . LYS A 1 68 ? -11.511 1.883 8.083 1.00 84.00 68 LYS A C 1
ATOM 520 O O . LYS A 1 68 ? -11.825 3.040 7.818 1.00 84.00 68 LYS A O 1
ATOM 525 N N . TRP A 1 69 ? -10.624 1.175 7.402 1.00 87.75 69 TRP A N 1
ATOM 526 C CA . TRP A 1 69 ? -10.007 1.636 6.164 1.00 87.75 69 TRP A CA 1
ATOM 527 C C . TRP A 1 69 ? -10.388 0.677 5.049 1.00 87.75 69 TRP A C 1
ATOM 529 O O . TRP A 1 69 ? -10.305 -0.543 5.231 1.00 87.75 69 TRP A O 1
ATOM 539 N N . LEU A 1 70 ? -10.809 1.230 3.917 1.00 90.88 70 LEU A N 1
ATOM 540 C CA . LEU A 1 70 ? -10.977 0.481 2.682 1.00 90.88 70 LEU A CA 1
ATOM 541 C C . LEU A 1 70 ? -9.651 0.525 1.929 1.00 90.88 70 LEU A C 1
ATOM 543 O O . LEU A 1 70 ? -9.194 1.600 1.551 1.00 90.88 70 LEU A O 1
ATOM 547 N N . LEU A 1 71 ? -9.020 -0.624 1.736 1.00 92.31 71 LEU A N 1
ATOM 548 C CA . LEU A 1 71 ? -7.800 -0.727 0.948 1.00 92.31 71 LEU A CA 1
ATOM 549 C C . LEU A 1 71 ? -8.122 -1.375 -0.381 1.00 92.31 71 LEU A C 1
ATOM 551 O O . LEU A 1 71 ? -8.679 -2.472 -0.399 1.00 92.31 71 LEU A O 1
ATOM 555 N N . THR A 1 72 ? -7.707 -0.725 -1.457 1.00 94.62 72 THR A N 1
ATOM 556 C CA . THR A 1 72 ? -7.761 -1.280 -2.802 1.00 94.62 72 THR A CA 1
ATOM 557 C C . THR A 1 72 ? -6.388 -1.825 -3.151 1.00 94.62 72 THR A C 1
ATOM 559 O O . THR A 1 72 ? -5.386 -1.101 -3.125 1.00 94.62 72 THR A O 1
ATOM 562 N N . LEU A 1 73 ? -6.345 -3.119 -3.436 1.00 94.25 73 LEU A N 1
ATOM 563 C CA . LEU A 1 73 ? -5.132 -3.876 -3.695 1.00 94.25 73 LEU A CA 1
ATOM 564 C C . LEU A 1 73 ? -5.173 -4.458 -5.102 1.00 94.25 73 LEU A C 1
ATOM 566 O O . LEU A 1 73 ? -6.237 -4.827 -5.591 1.00 94.25 73 LEU A O 1
ATOM 570 N N . TRP A 1 74 ? -4.004 -4.604 -5.712 1.00 95.19 74 TRP A N 1
ATOM 571 C CA . TRP A 1 74 ? -3.822 -5.344 -6.953 1.00 95.19 74 TRP A CA 1
ATOM 572 C C . TRP A 1 74 ? -3.000 -6.611 -6.702 1.00 95.19 74 TRP A C 1
ATOM 574 O O . TRP A 1 74 ? -1.978 -6.567 -6.009 1.00 95.19 74 TRP A O 1
ATOM 584 N N . ARG A 1 75 ? -3.444 -7.737 -7.273 1.00 92.81 75 ARG A N 1
ATOM 585 C CA . ARG A 1 75 ? -2.749 -9.035 -7.264 1.00 92.81 75 ARG A CA 1
ATOM 586 C C . ARG A 1 75 ? -3.007 -9.764 -8.576 1.00 92.81 75 ARG A C 1
ATOM 588 O O . A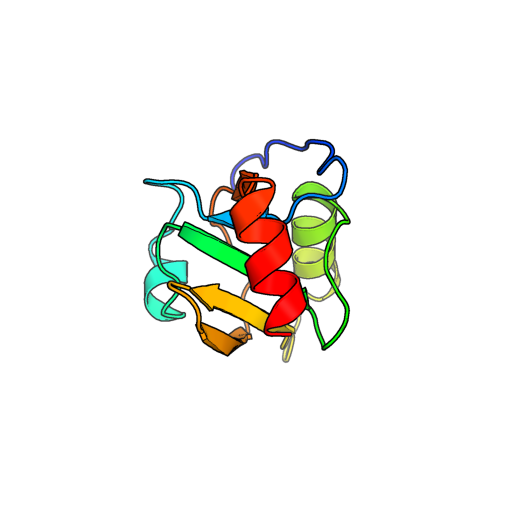RG A 1 75 ? -4.162 -9.988 -8.926 1.00 92.81 75 ARG A O 1
ATOM 595 N N . ASP A 1 76 ? -1.943 -10.170 -9.266 1.00 89.25 76 ASP A N 1
ATOM 596 C CA . ASP A 1 76 ? -2.000 -11.028 -10.461 1.00 89.25 76 ASP A CA 1
ATOM 597 C C . ASP A 1 76 ? -3.045 -10.583 -11.508 1.00 89.25 76 ASP A C 1
ATOM 599 O O . ASP A 1 76 ? -3.783 -11.398 -12.065 1.00 89.25 76 ASP A O 1
ATOM 603 N N . GLY A 1 77 ? -3.133 -9.273 -11.766 1.00 91.06 77 GLY A N 1
ATOM 604 C CA . GLY A 1 77 ? -4.065 -8.703 -12.747 1.00 91.06 77 GLY A CA 1
ATOM 605 C C . GLY A 1 77 ? -5.493 -8.485 -12.242 1.00 91.06 77 GLY A C 1
ATOM 606 O O . GLY A 1 77 ? -6.382 -8.247 -13.049 1.00 91.06 77 GLY A O 1
ATOM 607 N N . GLN A 1 78 ? -5.746 -8.586 -10.937 1.00 91.81 78 GLN A N 1
ATOM 608 C CA . GLN A 1 78 ? -7.054 -8.298 -10.347 1.00 91.81 78 GLN A CA 1
ATOM 609 C C . GLN A 1 78 ? -6.944 -7.218 -9.278 1.00 91.81 78 GLN A C 1
ATOM 611 O O . GLN A 1 78 ? -6.128 -7.327 -8.361 1.00 91.81 78 GLN A O 1
ATOM 616 N N . VAL A 1 79 ? -7.820 -6.217 -9.372 1.00 93.88 79 VAL A N 1
ATOM 617 C CA . VAL A 1 79 ? -8.043 -5.222 -8.322 1.00 93.88 79 VAL A CA 1
ATOM 618 C C . VAL A 1 79 ? -9.172 -5.689 -7.410 1.00 93.88 79 VAL A C 1
ATOM 620 O O . VAL A 1 79 ? -10.220 -6.143 -7.873 1.00 93.88 79 VAL A O 1
ATOM 623 N N . PHE A 1 80 ? -8.963 -5.600 -6.102 1.00 93.44 80 PHE A N 1
ATOM 624 C CA . PHE A 1 80 ? -9.959 -5.968 -5.106 1.00 93.44 80 PHE A CA 1
ATOM 625 C C . PHE A 1 80 ? -9.854 -5.091 -3.865 1.00 93.44 80 PHE A C 1
ATOM 627 O O . PHE A 1 80 ? -8.782 -4.602 -3.509 1.00 93.44 80 PHE A O 1
ATOM 634 N N . ASP A 1 81 ? -10.978 -4.953 -3.171 1.00 92.75 81 ASP A N 1
ATOM 635 C CA . ASP A 1 81 ? -11.050 -4.181 -1.942 1.00 92.75 81 ASP A CA 1
ATOM 636 C C . ASP A 1 81 ? -11.067 -5.079 -0.706 1.00 92.75 81 ASP A C 1
ATOM 638 O O . ASP A 1 81 ? -11.744 -6.114 -0.658 1.00 92.75 81 ASP A O 1
ATOM 642 N N . ILE A 1 82 ? -10.379 -4.637 0.344 1.00 89.88 82 ILE A N 1
ATOM 643 C CA . ILE A 1 82 ? -10.493 -5.203 1.684 1.00 89.88 82 ILE A CA 1
ATOM 644 C C . ILE A 1 82 ? -10.807 -4.110 2.698 1.00 89.88 82 ILE A C 1
ATOM 646 O O . ILE A 1 82 ? -10.295 -2.996 2.629 1.00 89.88 82 ILE A O 1
ATOM 650 N N . ILE A 1 83 ? -11.633 -4.448 3.684 1.00 88.56 83 ILE A N 1
ATOM 651 C CA . ILE A 1 83 ? -11.867 -3.584 4.839 1.00 88.56 83 ILE A CA 1
ATOM 652 C C . ILE A 1 83 ? -10.998 -4.094 5.976 1.00 88.56 83 ILE A C 1
ATOM 654 O O . ILE A 1 83 ? -11.144 -5.239 6.411 1.00 88.56 83 ILE A O 1
ATOM 658 N N . ILE A 1 84 ? -10.124 -3.233 6.483 1.00 84.81 84 ILE A N 1
ATOM 659 C CA . ILE A 1 84 ? -9.314 -3.525 7.662 1.00 84.81 84 ILE A CA 1
ATOM 660 C C . ILE A 1 84 ? -9.771 -2.655 8.827 1.00 84.81 84 ILE A C 1
ATOM 662 O O . ILE A 1 84 ? -10.144 -1.497 8.652 1.00 84.81 84 ILE A O 1
ATOM 666 N N . THR A 1 85 ? -9.744 -3.224 10.029 1.00 82.38 85 THR A N 1
ATOM 667 C CA . THR A 1 85 ? -10.092 -2.514 11.272 1.00 82.38 85 THR A CA 1
ATOM 668 C C . THR A 1 85 ? -8.907 -2.361 12.219 1.00 82.38 85 THR A C 1
ATOM 670 O O . THR A 1 85 ? -9.052 -1.929 13.357 1.00 82.38 85 THR A O 1
ATOM 673 N N . MET A 1 86 ? -7.729 -2.788 11.772 1.00 78.62 86 MET A N 1
ATOM 674 C CA . MET A 1 86 ? -6.476 -2.716 12.509 1.00 78.62 86 MET A CA 1
ATOM 675 C C . MET A 1 86 ? -5.365 -2.311 11.539 1.00 78.62 86 MET A C 1
ATOM 677 O O . MET A 1 86 ? -5.400 -2.782 10.395 1.00 78.62 86 MET A O 1
ATOM 681 N N . PRO A 1 87 ? -4.376 -1.516 11.991 1.00 78.81 87 PRO A N 1
ATOM 682 C CA . PRO A 1 87 ? -3.219 -1.125 11.187 1.00 78.81 87 PRO A CA 1
ATOM 683 C C . PRO A 1 87 ? -2.568 -2.317 10.482 1.00 78.81 87 PRO A C 1
ATOM 685 O O . PRO A 1 87 ? -2.544 -3.423 11.029 1.00 78.81 87 PRO A O 1
ATOM 688 N N . ILE A 1 88 ? -2.039 -2.104 9.277 1.00 79.00 88 ILE A N 1
ATOM 689 C CA . ILE A 1 88 ? -1.139 -3.077 8.647 1.00 79.00 88 ILE A CA 1
ATOM 690 C C . ILE A 1 88 ? 0.232 -2.953 9.306 1.00 79.00 88 ILE A C 1
ATOM 692 O O . ILE A 1 88 ? 0.739 -1.847 9.481 1.00 79.00 88 ILE A O 1
ATOM 696 N N . GLU A 1 89 ? 0.828 -4.090 9.652 1.00 76.12 89 GLU A N 1
ATOM 697 C CA . GLU A 1 89 ? 2.187 -4.148 10.210 1.00 76.12 89 GLU A CA 1
ATOM 698 C C . GLU A 1 89 ? 3.201 -4.685 9.192 1.00 76.12 89 GLU A C 1
ATOM 700 O O . GLU A 1 89 ? 4.376 -4.879 9.508 1.00 76.12 89 GLU A O 1
ATOM 705 N N . SER A 1 90 ? 2.737 -4.942 7.968 1.00 78.44 90 SER A N 1
ATOM 706 C CA . SER A 1 90 ? 3.546 -5.493 6.899 1.00 78.44 90 SER A CA 1
ATOM 707 C C . SER A 1 90 ? 4.655 -4.546 6.457 1.00 78.44 90 SER A C 1
ATOM 709 O O . SER A 1 90 ? 4.488 -3.326 6.420 1.00 78.44 90 SER A O 1
ATOM 711 N N . LYS A 1 91 ? 5.791 -5.124 6.062 1.00 82.25 91 LYS A N 1
ATOM 712 C CA . LYS A 1 91 ? 6.867 -4.382 5.402 1.00 82.25 91 LYS A CA 1
ATOM 713 C C . LYS A 1 91 ? 6.527 -4.156 3.937 1.00 82.25 91 LYS A C 1
ATOM 715 O O . LYS A 1 91 ? 6.149 -5.093 3.233 1.00 82.25 91 LYS A O 1
ATOM 720 N N . PHE A 1 92 ? 6.735 -2.929 3.485 1.00 87.00 92 PHE A N 1
ATOM 721 C CA . PHE A 1 92 ? 6.531 -2.537 2.099 1.00 87.00 92 PHE A CA 1
ATOM 722 C C . PHE A 1 92 ? 7.867 -2.362 1.381 1.00 87.00 92 PHE A C 1
ATOM 724 O O . PHE A 1 92 ? 8.836 -1.876 1.958 1.00 87.00 92 PHE A O 1
ATOM 731 N N . GLY A 1 93 ? 7.891 -2.756 0.114 1.00 89.50 93 GLY A N 1
ATOM 732 C CA . GLY A 1 93 ? 8.843 -2.294 -0.886 1.00 89.50 93 GLY A CA 1
ATOM 733 C C . GLY A 1 93 ? 8.113 -1.520 -1.983 1.00 89.50 93 GLY A C 1
ATOM 734 O O . GLY A 1 93 ? 6.957 -1.120 -1.819 1.00 89.50 93 GLY A O 1
ATOM 735 N N . LEU A 1 94 ? 8.782 -1.343 -3.118 1.00 90.75 94 LEU A N 1
ATOM 736 C CA . LEU A 1 94 ? 8.203 -0.721 -4.306 1.00 90.75 94 LEU A CA 1
ATOM 737 C C . LEU A 1 94 ? 7.738 -1.786 -5.298 1.00 90.75 94 LEU A C 1
ATOM 739 O O . LEU A 1 94 ? 8.419 -2.793 -5.511 1.00 90.75 94 LEU A O 1
ATOM 743 N N . ALA A 1 95 ? 6.583 -1.546 -5.911 1.00 91.81 95 ALA A N 1
ATOM 744 C CA . ALA A 1 95 ? 6.193 -2.220 -7.139 1.00 91.81 95 ALA A CA 1
ATOM 745 C C . ALA A 1 95 ? 7.144 -1.834 -8.281 1.00 91.81 95 ALA A C 1
ATOM 747 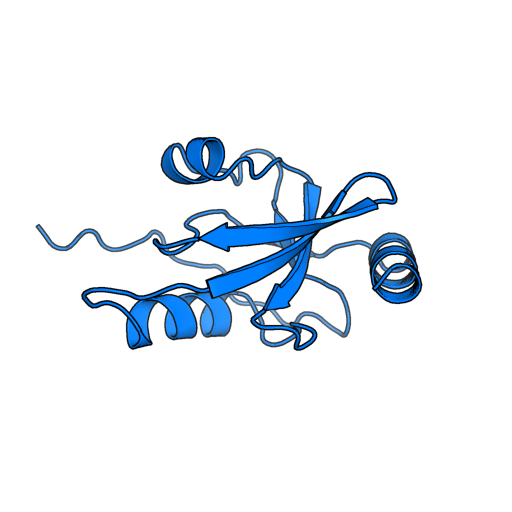O O . ALA A 1 95 ? 7.773 -0.776 -8.255 1.00 91.81 95 ALA A O 1
ATOM 748 N N . THR A 1 96 ? 7.241 -2.676 -9.305 1.00 92.31 96 THR A N 1
ATOM 749 C CA . THR A 1 96 ? 7.921 -2.296 -10.551 1.00 92.31 96 THR A CA 1
ATOM 750 C C . THR A 1 96 ? 7.111 -1.243 -11.322 1.00 92.31 96 THR A C 1
ATOM 752 O O . THR A 1 96 ? 5.917 -1.061 -11.070 1.00 92.31 96 THR A O 1
ATOM 755 N N . GLU A 1 97 ? 7.743 -0.547 -12.274 1.00 92.19 97 GLU A N 1
ATOM 756 C CA . GLU A 1 97 ? 7.051 0.393 -13.177 1.00 92.19 97 GLU A CA 1
ATOM 757 C C . GLU A 1 97 ? 5.888 -0.294 -13.899 1.00 92.19 97 GLU A C 1
ATOM 759 O O . GLU A 1 97 ? 4.761 0.186 -13.857 1.00 92.19 97 GLU A O 1
ATOM 764 N N . GLN A 1 98 ? 6.143 -1.477 -14.454 1.00 92.88 98 GLN A N 1
ATOM 765 C CA . GLN A 1 98 ? 5.147 -2.262 -15.172 1.00 92.88 98 GLN A CA 1
ATOM 766 C C . GLN A 1 98 ? 3.974 -2.694 -14.276 1.00 92.88 98 GLN A C 1
ATOM 768 O O . GLN A 1 98 ? 2.819 -2.562 -14.663 1.00 92.88 98 GLN A O 1
ATOM 773 N N . GLU A 1 99 ? 4.250 -3.176 -13.062 1.00 93.25 99 GLU A N 1
ATOM 774 C CA . GLU A 1 99 ? 3.191 -3.515 -12.103 1.00 93.25 99 GLU A CA 1
ATOM 775 C C . GLU A 1 99 ? 2.389 -2.284 -11.671 1.00 93.25 99 GLU A C 1
ATOM 777 O O . GLU A 1 99 ? 1.182 -2.377 -11.465 1.00 93.25 99 GLU A O 1
ATOM 782 N N . THR A 1 100 ? 3.050 -1.131 -11.544 1.00 92.69 100 THR A N 1
ATOM 783 C CA . THR A 1 100 ? 2.380 0.137 -11.248 1.00 92.69 100 THR A CA 1
ATOM 784 C C . THR A 1 100 ? 1.448 0.535 -12.386 1.00 92.69 100 THR A C 1
ATOM 786 O O . THR A 1 100 ? 0.312 0.909 -12.120 1.00 92.69 100 THR A O 1
ATOM 789 N N . GLU A 1 101 ? 1.893 0.443 -13.639 1.00 94.00 101 GLU A N 1
ATOM 790 C CA . GLU A 1 101 ? 1.057 0.727 -14.809 1.00 94.00 101 GLU A CA 1
ATOM 791 C C . GLU A 1 101 ? -0.165 -0.192 -14.848 1.00 94.00 101 GLU A C 1
ATOM 793 O O . GLU A 1 101 ? -1.289 0.302 -14.867 1.00 94.00 101 GLU A O 1
ATOM 798 N N . TRP A 1 102 ? 0.031 -1.509 -14.740 1.00 94.00 102 TRP A N 1
ATOM 799 C CA . TRP A 1 102 ? -1.074 -2.471 -14.743 1.00 94.00 102 TRP A CA 1
ATOM 800 C C . TRP A 1 102 ? -2.065 -2.245 -13.606 1.00 94.00 102 TRP A C 1
ATOM 802 O O . TRP A 1 102 ? -3.272 -2.262 -13.822 1.00 94.00 102 TRP A O 1
ATOM 812 N N . ALA A 1 103 ? -1.578 -2.007 -12.389 1.00 92.75 103 ALA A N 1
ATOM 813 C CA . ALA A 1 103 ? -2.453 -1.757 -11.252 1.00 92.75 103 ALA A CA 1
ATOM 814 C C . ALA A 1 103 ? -3.279 -0.472 -11.413 1.00 92.75 103 ALA A C 1
ATOM 816 O O . ALA A 1 103 ? -4.388 -0.395 -10.894 1.00 92.75 103 ALA A O 1
ATOM 817 N N . MET A 1 104 ? -2.748 0.522 -12.129 1.00 92.62 104 MET A N 1
ATOM 818 C CA . MET A 1 104 ? -3.440 1.776 -12.426 1.00 92.62 104 MET A CA 1
ATOM 819 C C . MET A 1 104 ? -4.396 1.672 -13.620 1.00 92.62 104 MET A C 1
ATOM 821 O O . MET A 1 104 ? -5.353 2.433 -13.670 1.00 92.62 104 MET A O 1
ATOM 825 N N . GLU A 1 105 ? -4.144 0.784 -14.585 1.00 91.88 105 GLU A N 1
ATOM 826 C CA . GLU A 1 105 ? -5.062 0.517 -15.705 1.00 91.88 105 GLU A CA 1
ATOM 827 C C . GLU A 1 105 ? -6.327 -0.222 -15.250 1.00 91.88 105 GLU A C 1
ATOM 829 O O . GLU A 1 105 ? -7.410 0.014 -15.785 1.00 91.88 105 GLU A O 1
ATOM 834 N N . GLU A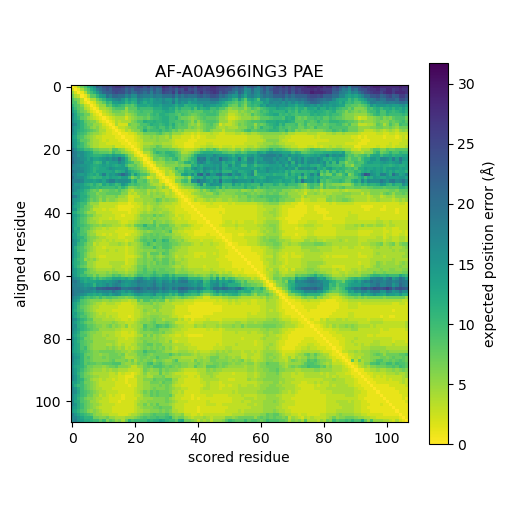 1 106 ? -6.185 -1.101 -14.259 1.00 89.50 106 GLU A N 1
ATOM 835 C CA . GLU A 1 106 ? -7.271 -1.932 -13.728 1.00 89.50 106 GLU A CA 1
ATOM 836 C C . GLU A 1 106 ? -8.075 -1.253 -12.592 1.00 89.50 106 GLU A C 1
ATOM 838 O O . GLU A 1 106 ? -9.065 -1.823 -12.127 1.00 89.50 106 GLU A O 1
ATOM 843 N N . PHE A 1 107 ? -7.652 -0.069 -12.123 1.00 87.44 107 PHE A N 1
ATOM 844 C CA . PHE A 1 107 ? -8.283 0.715 -11.045 1.00 87.44 107 PHE A CA 1
ATOM 845 C C . PHE A 1 107 ? -9.142 1.867 -11.584 1.00 87.44 107 PHE A C 1
ATOM 847 O O . PHE A 1 107 ? -10.324 1.955 -11.176 1.00 87.44 107 PHE A O 1
#

Radius of gyration: 13.1 Å; Cα contacts (8 Å, |Δi|>4): 182; chains: 1; bounding box: 26×22×43 Å

pLDDT: mean 81.57, std 13.02, range [38.12, 95.19]